Protein AF-A0A7W5SDF8-F1 (afdb_monomer_lite)

Sequence (139 aa):
MGAEHTREGKWRRINGGLIPVGIIGAYFAAPSLRFCNPLLLLFGGLFLGFAANVGYDRLVGDEKTRFNSIQVWVFILLAAGFLGAACLEIYQREPRWDAKCAALQAEMLNGTAMGSPAPKKGQATASEAFQALGCRPQL

Secondary structure (DSSP, 8-state):
--STTSHHHHHHHHHHHHHHHHHHHHHHHHHHHTTS-HHHHHHHHHHHHHHHHHHHHHHHSS---HHHHHHHHHHHHHHHHHHHHHHHHHHHHHHHHHHHHHHHHHHHHS-S-TTPPPPPTTPPPHHHHHHHTTPPP--

Foldseek 3Di:
DPLCPALVNVVCVVVVVVVVVVVVVCVVCVVLLVQFDVVLVVQLVVLVVQLVVLVCCCRRNPDPDPVSVVSSVVSNVRSCVSVVVRVVSSVVCVVVLLVLLVVLLCCVVVDPPPPDDDPDVPDDRSVRVNVVSVHDDDD

Radius of gyration: 23.34 Å; chains: 1; bounding box: 53×34×62 Å

Structure (mmCIF, N/CA/C/O backbone):
data_AF-A0A7W5SDF8-F1
#
_entry.id   AF-A0A7W5SDF8-F1
#
loop_
_atom_site.group_PDB
_atom_site.id
_atom_site.type_symbol
_atom_site.label_atom_id
_atom_site.label_alt_id
_atom_site.label_comp_id
_atom_site.label_asym_id
_atom_site.label_entity_id
_atom_site.label_seq_id
_atom_site.pdbx_PDB_ins_code
_atom_site.Cartn_x
_atom_site.Cartn_y
_atom_site.Cartn_z
_atom_site.occupancy
_atom_site.B_iso_or_equiv
_atom_site.auth_seq_id
_atom_site.auth_comp_id
_atom_site.auth_asym_id
_atom_site.auth_atom_id
_atom_site.pdbx_PDB_model_num
ATOM 1 N N . MET A 1 1 ? 16.910 -23.105 -26.825 1.00 45.38 1 MET A N 1
ATOM 2 C CA . MET A 1 1 ? 17.400 -22.447 -25.593 1.00 45.38 1 MET A CA 1
ATOM 3 C C . MET A 1 1 ? 17.810 -21.019 -25.950 1.00 45.38 1 MET A C 1
ATOM 5 O O . MET A 1 1 ? 18.917 -20.836 -26.425 1.00 45.38 1 MET A O 1
ATOM 9 N N . GLY A 1 2 ? 16.913 -20.026 -25.866 1.00 53.00 2 GLY A N 1
ATOM 10 C CA . GLY A 1 2 ? 17.223 -18.682 -26.403 1.00 53.00 2 GLY A CA 1
ATOM 11 C C . GLY A 1 2 ? 16.468 -17.499 -25.791 1.00 53.00 2 GLY A C 1
ATOM 12 O O . GLY A 1 2 ? 16.946 -16.376 -25.870 1.00 53.00 2 GLY A O 1
ATOM 13 N N . ALA A 1 3 ? 15.335 -17.725 -25.121 1.00 55.47 3 ALA A N 1
ATOM 14 C CA . ALA A 1 3 ? 14.561 -16.634 -24.527 1.00 55.47 3 ALA A CA 1
ATOM 15 C C . ALA A 1 3 ? 15.171 -16.078 -23.223 1.00 55.47 3 ALA A C 1
ATOM 17 O O . ALA A 1 3 ? 14.940 -14.918 -22.896 1.00 55.47 3 ALA A O 1
ATOM 18 N N . GLU A 1 4 ? 15.980 -16.858 -22.491 1.00 54.47 4 GLU A N 1
ATOM 19 C CA . GLU A 1 4 ? 16.482 -16.474 -21.157 1.00 54.47 4 GLU A CA 1
ATOM 20 C C . GLU A 1 4 ? 17.543 -15.360 -21.160 1.00 54.47 4 GLU A C 1
ATOM 22 O O . GLU A 1 4 ? 17.681 -14.651 -20.165 1.00 54.47 4 GLU A O 1
ATOM 27 N N . HIS A 1 5 ? 18.264 -15.164 -22.270 1.00 63.31 5 HIS A N 1
ATOM 28 C CA . HIS A 1 5 ? 19.294 -14.122 -22.394 1.00 63.31 5 HIS A CA 1
ATOM 29 C C . HIS A 1 5 ? 18.780 -12.806 -22.997 1.00 63.31 5 HIS A C 1
ATOM 31 O O . HIS A 1 5 ? 19.534 -11.840 -23.109 1.00 63.31 5 HIS A O 1
ATOM 37 N N . THR A 1 6 ? 17.499 -12.739 -23.364 1.00 76.88 6 THR A N 1
ATOM 38 C CA . THR A 1 6 ? 16.876 -11.500 -23.848 1.00 76.88 6 THR A CA 1
ATOM 39 C C . THR A 1 6 ? 16.569 -10.556 -22.679 1.00 76.88 6 THR A C 1
ATOM 41 O O . THR A 1 6 ? 16.352 -10.997 -21.544 1.00 76.88 6 THR A O 1
ATOM 44 N N . ARG A 1 7 ? 16.531 -9.238 -22.934 1.00 73.25 7 ARG A N 1
ATOM 45 C CA . ARG A 1 7 ? 16.152 -8.235 -21.914 1.00 73.25 7 ARG A CA 1
ATOM 46 C C . ARG A 1 7 ? 14.772 -8.538 -21.319 1.00 73.25 7 ARG A C 1
ATOM 48 O O . ARG A 1 7 ? 14.597 -8.452 -20.105 1.00 73.25 7 ARG A O 1
ATOM 55 N N . GLU A 1 8 ? 13.841 -8.987 -22.156 1.00 75.12 8 GLU A N 1
ATOM 56 C CA . GLU A 1 8 ? 12.507 -9.439 -21.754 1.00 75.12 8 GLU A CA 1
ATOM 57 C C . GLU A 1 8 ? 12.538 -10.703 -20.891 1.00 75.12 8 GLU A C 1
ATOM 59 O O . GLU A 1 8 ? 11.838 -10.774 -19.881 1.00 75.12 8 GLU A O 1
ATOM 64 N N . GLY A 1 9 ? 13.375 -11.686 -21.238 1.00 73.94 9 GLY A N 1
ATOM 65 C CA . GLY A 1 9 ? 13.553 -12.908 -20.451 1.00 73.94 9 GLY A CA 1
ATOM 66 C C . GLY A 1 9 ? 14.091 -12.622 -19.050 1.00 73.94 9 GLY A C 1
ATOM 67 O O . GLY A 1 9 ? 13.574 -13.148 -18.061 1.00 73.94 9 GLY A O 1
ATOM 68 N N . LYS A 1 10 ? 15.068 -11.712 -18.943 1.00 76.62 10 LYS A N 1
ATOM 69 C CA . LYS A 1 10 ? 15.610 -11.265 -17.652 1.00 76.62 10 LYS A CA 1
ATOM 70 C C . LYS A 1 10 ? 14.566 -10.499 -16.831 1.00 76.62 10 LYS A C 1
ATOM 72 O O . LYS A 1 10 ? 14.431 -10.759 -15.636 1.00 76.62 10 LYS A O 1
ATOM 77 N N . TRP A 1 11 ? 13.797 -9.611 -17.465 1.00 74.12 11 TRP A N 1
ATOM 78 C CA . TRP A 1 11 ? 12.688 -8.890 -16.826 1.00 74.12 11 TRP A CA 1
ATOM 79 C C . TRP A 1 11 ? 11.598 -9.838 -16.313 1.00 74.12 11 TRP A C 1
ATOM 81 O O . TRP A 1 11 ? 11.164 -9.719 -15.167 1.00 74.12 11 TRP A O 1
ATOM 91 N N . ARG A 1 12 ? 11.196 -10.825 -17.122 1.00 76.50 12 ARG A N 1
ATOM 92 C CA . ARG A 1 12 ? 10.220 -11.852 -16.733 1.00 76.50 12 ARG A CA 1
ATOM 93 C C . ARG A 1 12 ? 10.707 -12.715 -15.577 1.00 76.50 12 ARG A C 1
ATOM 95 O O . ARG A 1 12 ? 9.906 -13.017 -14.702 1.00 76.50 12 ARG A O 1
ATOM 102 N N . ARG A 1 13 ? 11.990 -13.087 -15.527 1.00 75.75 13 ARG A N 1
ATOM 103 C CA . ARG A 1 13 ? 12.541 -13.870 -14.405 1.00 75.75 13 ARG A CA 1
ATOM 104 C C . ARG A 1 13 ? 12.528 -13.070 -13.098 1.00 75.75 13 ARG A C 1
ATOM 106 O O . ARG A 1 13 ? 12.143 -13.609 -12.065 1.00 75.75 13 ARG A O 1
ATOM 113 N N . ILE A 1 14 ? 12.908 -11.792 -13.147 1.00 74.56 14 ILE A N 1
ATOM 114 C CA . ILE A 1 14 ? 12.926 -10.916 -11.965 1.00 74.56 14 ILE A CA 1
ATOM 115 C C . ILE A 1 14 ? 11.496 -10.634 -11.477 1.00 74.56 14 ILE A C 1
ATOM 117 O O . ILE A 1 14 ? 11.199 -10.837 -10.302 1.00 74.56 14 ILE A O 1
ATOM 121 N N . ASN A 1 15 ? 10.579 -10.246 -12.369 1.00 72.12 15 ASN A N 1
ATOM 122 C CA . ASN A 1 15 ? 9.197 -9.960 -11.970 1.00 72.12 15 ASN A CA 1
ATOM 123 C C . ASN A 1 15 ? 8.380 -11.210 -11.658 1.00 72.12 15 ASN A C 1
ATOM 125 O O . ASN A 1 15 ? 7.540 -11.179 -10.765 1.00 72.12 15 ASN A O 1
ATOM 129 N N . GLY A 1 16 ? 8.657 -12.327 -12.330 1.00 71.75 16 GLY A N 1
ATOM 130 C CA . GLY A 1 16 ? 8.019 -13.610 -12.049 1.00 71.75 16 GLY A CA 1
ATOM 131 C C . GLY A 1 16 ? 8.268 -14.090 -10.619 1.00 71.75 16 GLY A C 1
ATOM 132 O O . GLY A 1 16 ? 7.390 -14.722 -10.043 1.00 71.75 16 GLY A O 1
ATOM 133 N N . GLY A 1 17 ? 9.415 -13.740 -10.021 1.00 70.50 17 GLY A N 1
ATOM 134 C CA . GLY A 1 17 ? 9.695 -13.975 -8.600 1.00 70.50 17 GLY A CA 1
ATOM 135 C C . GLY A 1 17 ? 9.085 -12.930 -7.657 1.00 70.50 17 GLY A C 1
ATOM 136 O O . GLY A 1 17 ? 8.715 -13.263 -6.534 1.00 70.50 17 GLY A O 1
ATOM 137 N N . LEU A 1 18 ? 8.924 -11.681 -8.1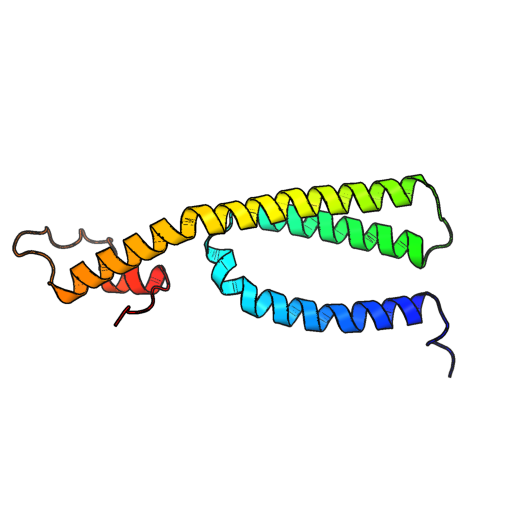03 1.00 74.69 18 LEU A N 1
ATOM 138 C CA . LEU A 1 18 ? 8.328 -10.608 -7.296 1.00 74.69 18 LEU A CA 1
ATOM 139 C C . LEU A 1 18 ? 6.812 -10.755 -7.126 1.00 74.69 18 LEU A C 1
ATOM 141 O O . LEU A 1 18 ? 6.293 -10.396 -6.074 1.00 74.69 18 LEU A O 1
ATOM 145 N N . ILE A 1 19 ? 6.104 -11.310 -8.115 1.00 74.88 19 ILE A N 1
ATOM 146 C CA . ILE A 1 19 ? 4.652 -11.542 -8.041 1.00 74.88 19 ILE A CA 1
ATOM 147 C C . ILE A 1 19 ? 4.259 -12.427 -6.838 1.00 74.88 19 ILE A C 1
ATOM 149 O O . ILE A 1 19 ? 3.454 -11.972 -6.026 1.00 74.88 19 ILE A O 1
ATOM 153 N N . PRO A 1 20 ? 4.806 -13.647 -6.650 1.00 76.81 20 PRO A N 1
ATOM 154 C CA . PRO A 1 20 ? 4.434 -14.490 -5.514 1.00 76.81 20 PRO A CA 1
ATOM 155 C C . PRO A 1 20 ? 4.853 -13.882 -4.170 1.00 76.81 20 PRO A C 1
ATOM 157 O O . PRO A 1 20 ? 4.094 -13.969 -3.208 1.00 76.81 20 PRO A O 1
ATOM 160 N N . VAL A 1 21 ? 6.005 -13.204 -4.099 1.00 75.50 21 VAL A N 1
ATOM 161 C CA . VAL A 1 21 ? 6.428 -12.483 -2.884 1.00 75.50 21 VAL A CA 1
ATOM 162 C C . VAL A 1 21 ? 5.452 -11.351 -2.556 1.00 75.50 21 VAL A C 1
ATOM 164 O O . VAL A 1 21 ? 5.066 -11.189 -1.400 1.00 75.50 21 VAL A O 1
ATOM 167 N N . GLY A 1 22 ? 4.998 -10.612 -3.569 1.00 74.25 22 GLY A N 1
ATOM 168 C CA . GLY A 1 22 ? 3.983 -9.572 -3.429 1.00 74.25 22 GLY A CA 1
ATOM 169 C C . GLY A 1 22 ? 2.641 -10.121 -2.947 1.00 74.25 22 GLY A C 1
ATOM 170 O O . GLY A 1 22 ? 2.034 -9.527 -2.062 1.00 74.25 22 GLY A O 1
ATOM 171 N N . ILE A 1 23 ? 2.205 -11.277 -3.457 1.00 77.00 23 ILE A N 1
ATOM 172 C CA . ILE A 1 23 ? 0.965 -11.939 -3.014 1.00 77.00 23 ILE A CA 1
ATOM 173 C C . ILE A 1 23 ? 1.070 -12.371 -1.547 1.00 77.00 23 ILE A C 1
ATOM 175 O O . ILE A 1 23 ? 0.157 -12.102 -0.767 1.00 77.00 23 ILE A O 1
ATOM 179 N N . ILE A 1 24 ? 2.182 -12.998 -1.152 1.00 77.19 24 ILE A N 1
ATOM 180 C CA . ILE A 1 24 ? 2.414 -13.407 0.242 1.00 77.19 24 ILE A CA 1
ATOM 181 C C . ILE A 1 24 ? 2.445 -12.173 1.152 1.00 77.19 24 ILE A C 1
ATOM 183 O O . ILE A 1 24 ? 1.768 -12.146 2.178 1.00 77.19 24 ILE A O 1
ATOM 187 N N . GLY A 1 25 ? 3.171 -11.123 0.761 1.00 74.56 25 GLY A N 1
ATOM 188 C CA . GLY A 1 25 ? 3.215 -9.865 1.507 1.00 74.56 25 GLY A CA 1
ATOM 189 C C . GLY A 1 25 ? 1.836 -9.216 1.646 1.00 74.56 25 GLY A C 1
ATOM 190 O O . GLY A 1 25 ? 1.458 -8.804 2.741 1.00 74.56 25 GLY A O 1
ATOM 191 N N . ALA A 1 26 ? 1.050 -9.189 0.569 1.00 76.75 26 ALA A N 1
ATOM 192 C CA . ALA A 1 26 ? -0.310 -8.661 0.580 1.00 76.75 26 ALA A CA 1
ATOM 193 C C . ALA A 1 26 ? -1.239 -9.476 1.487 1.00 76.75 26 ALA A C 1
ATOM 195 O O . ALA A 1 26 ? -2.056 -8.888 2.188 1.00 76.75 26 ALA A O 1
ATOM 196 N N . TYR A 1 27 ? -1.090 -10.803 1.531 1.00 78.19 27 TYR A N 1
ATOM 197 C CA . TYR A 1 27 ? -1.866 -11.659 2.430 1.00 78.19 27 TYR A CA 1
ATOM 198 C C . TYR A 1 27 ? -1.643 -11.296 3.905 1.00 78.19 27 TYR A C 1
ATOM 200 O O . TYR A 1 27 ? -2.605 -11.171 4.661 1.00 78.19 27 TYR A O 1
ATOM 208 N N . PHE A 1 28 ? -0.391 -11.055 4.309 1.00 76.69 28 PHE A N 1
ATOM 209 C CA . PHE A 1 28 ? -0.074 -10.632 5.677 1.00 76.69 28 PHE A CA 1
ATOM 210 C C . PHE A 1 28 ? -0.421 -9.166 5.959 1.00 76.69 28 PHE A C 1
ATOM 212 O O . PHE A 1 28 ? -0.747 -8.830 7.094 1.00 76.69 28 PHE A O 1
ATOM 219 N N . ALA A 1 29 ? -0.382 -8.298 4.947 1.00 73.12 29 ALA A N 1
ATOM 220 C CA . ALA A 1 29 ? -0.742 -6.890 5.089 1.00 73.12 29 ALA A CA 1
ATOM 221 C C . ALA A 1 29 ? -2.262 -6.651 5.068 1.00 73.12 29 ALA A C 1
ATOM 223 O O . ALA A 1 29 ? -2.728 -5.668 5.644 1.00 73.12 29 ALA A O 1
ATOM 224 N N . ALA A 1 30 ? -3.046 -7.534 4.438 1.00 75.19 30 ALA A N 1
ATOM 225 C CA . ALA A 1 30 ? -4.489 -7.374 4.245 1.00 75.19 30 ALA A CA 1
ATOM 226 C C . ALA A 1 30 ? -5.283 -7.091 5.536 1.00 75.19 30 ALA A C 1
ATOM 228 O O . ALA A 1 30 ? -6.122 -6.187 5.511 1.00 75.19 30 ALA A O 1
ATOM 229 N N . PRO A 1 31 ? -5.015 -7.758 6.679 1.00 70.69 31 PRO A N 1
ATOM 230 C CA . PRO A 1 31 ? -5.678 -7.437 7.942 1.00 70.69 31 PRO A CA 1
ATOM 231 C C . PRO A 1 31 ? -5.421 -6.003 8.417 1.00 70.69 31 PRO A C 1
ATOM 233 O O . PRO A 1 31 ? -6.292 -5.406 9.044 1.00 70.69 31 PRO A O 1
ATOM 236 N N . SER A 1 32 ? -4.258 -5.430 8.104 1.00 72.12 32 SER A N 1
ATOM 237 C CA . SER A 1 32 ? -3.885 -4.063 8.488 1.00 72.12 32 SER A CA 1
ATOM 238 C C . SER A 1 32 ? -4.502 -3.012 7.562 1.00 72.12 32 SER A C 1
ATOM 240 O O . SER A 1 32 ? -4.779 -1.893 7.994 1.00 72.12 32 SER A O 1
ATOM 242 N N . LEU A 1 33 ? -4.805 -3.376 6.309 1.00 72.38 33 LEU A N 1
ATOM 243 C CA . LEU A 1 33 ? -5.407 -2.469 5.322 1.00 72.38 33 LEU A CA 1
ATOM 244 C C . LEU A 1 33 ? -6.805 -1.977 5.719 1.00 72.38 33 LEU A C 1
ATOM 246 O O . LEU A 1 33 ? -7.222 -0.925 5.243 1.00 72.38 33 LEU A O 1
ATOM 250 N N . ARG A 1 34 ? -7.509 -2.670 6.627 1.00 71.44 34 ARG A N 1
ATOM 251 C CA . ARG A 1 34 ? -8.813 -2.223 7.157 1.00 71.44 34 ARG A CA 1
ATOM 252 C C . ARG A 1 34 ? -8.752 -0.866 7.869 1.00 71.44 34 ARG A C 1
ATOM 254 O O . ARG A 1 34 ? -9.779 -0.213 8.029 1.00 71.44 34 ARG A O 1
ATOM 261 N N . PHE A 1 35 ? -7.564 -0.457 8.315 1.00 70.62 35 PHE A N 1
ATOM 262 C CA . PHE A 1 35 ? -7.349 0.807 9.020 1.00 70.62 35 PHE A CA 1
ATOM 263 C C . PHE A 1 35 ? -6.834 1.931 8.122 1.00 70.62 35 PHE A C 1
ATOM 265 O O . PHE A 1 35 ? -6.880 3.093 8.535 1.00 70.62 35 PHE A O 1
ATOM 272 N N . CYS A 1 36 ? -6.384 1.596 6.913 1.00 76.62 36 CYS A N 1
ATOM 273 C CA . CYS A 1 36 ? -5.898 2.555 5.935 1.00 76.62 36 CYS A CA 1
ATOM 274 C C . CYS A 1 36 ? -7.045 3.294 5.253 1.00 76.62 36 CYS A C 1
ATOM 276 O O . CYS A 1 36 ? -8.073 2.708 4.905 1.00 76.62 36 CYS A O 1
ATOM 278 N N . ASN A 1 37 ? -6.824 4.568 4.942 1.00 82.69 37 ASN A N 1
ATOM 279 C CA . ASN A 1 37 ? -7.653 5.271 3.979 1.00 82.69 37 ASN A CA 1
ATOM 280 C C . ASN A 1 37 ? -7.529 4.623 2.576 1.00 82.69 37 ASN A C 1
ATOM 282 O O . ASN A 1 37 ? -6.423 4.575 2.020 1.00 82.69 37 ASN A O 1
ATOM 286 N N . PRO A 1 38 ? -8.639 4.164 1.962 1.00 80.81 38 PRO A N 1
ATOM 287 C CA . PRO A 1 38 ? -8.607 3.500 0.658 1.00 80.81 38 PRO A CA 1
ATOM 288 C C . PRO A 1 38 ? -8.058 4.399 -0.457 1.00 80.81 38 PRO A C 1
ATOM 290 O O . PRO A 1 38 ? -7.469 3.892 -1.409 1.00 80.81 38 PRO A O 1
ATOM 293 N N . LEU A 1 39 ? -8.184 5.725 -0.334 1.00 85.88 39 LEU A N 1
ATOM 294 C CA . LEU A 1 39 ? -7.625 6.665 -1.309 1.00 85.88 39 LEU A CA 1
ATOM 295 C C . LEU A 1 39 ? -6.095 6.680 -1.281 1.00 85.88 39 LEU A C 1
ATOM 297 O O . LEU A 1 39 ? -5.473 6.728 -2.339 1.00 85.88 39 LEU A O 1
ATOM 301 N N . LEU A 1 40 ? -5.475 6.598 -0.099 1.00 86.12 40 LEU A N 1
ATOM 302 C CA . LEU A 1 40 ? -4.012 6.556 0.016 1.00 86.12 40 LEU A CA 1
ATOM 303 C C . LEU A 1 40 ? -3.454 5.279 -0.616 1.00 86.12 40 LEU A C 1
ATOM 305 O O . LEU A 1 40 ? -2.460 5.329 -1.338 1.00 86.12 40 LEU A O 1
ATOM 309 N N . LEU A 1 41 ? -4.134 4.150 -0.404 1.00 86.19 41 LEU A N 1
ATOM 310 C CA . LEU A 1 41 ? -3.781 2.882 -1.041 1.00 86.19 41 LEU A CA 1
ATOM 311 C C . LEU A 1 41 ? -3.958 2.942 -2.561 1.00 86.19 41 LEU A C 1
ATOM 313 O O . LEU A 1 41 ? -3.083 2.480 -3.291 1.00 86.19 41 LEU A O 1
ATOM 317 N N . LEU A 1 42 ? -5.053 3.543 -3.039 1.00 86.38 42 LEU A N 1
ATOM 318 C CA . LEU A 1 42 ? -5.321 3.706 -4.467 1.00 86.38 42 LEU A CA 1
ATOM 319 C C . LEU A 1 42 ? -4.241 4.556 -5.145 1.00 86.38 42 LEU A C 1
ATOM 321 O O . LEU A 1 42 ? -3.664 4.125 -6.142 1.00 86.38 42 LEU A O 1
ATOM 325 N N . PHE A 1 43 ? -3.935 5.736 -4.598 1.00 88.06 43 PHE A N 1
ATOM 326 C CA . PHE A 1 43 ? -2.898 6.609 -5.151 1.00 88.06 43 PHE A CA 1
ATOM 327 C C . PHE A 1 43 ? -1.511 5.971 -5.048 1.00 88.06 43 PHE A C 1
ATOM 329 O O . PHE A 1 43 ? -0.763 5.988 -6.025 1.00 88.06 43 PHE A O 1
ATOM 336 N N . GLY A 1 44 ? -1.188 5.342 -3.914 1.00 86.81 44 GLY A N 1
ATOM 337 C CA . GLY A 1 44 ? 0.064 4.609 -3.733 1.00 86.81 44 GLY A CA 1
ATOM 338 C C . GLY A 1 44 ? 0.253 3.508 -4.778 1.00 86.81 44 GLY A C 1
ATOM 339 O O . GLY A 1 44 ? 1.294 3.452 -5.431 1.00 86.81 44 GLY A O 1
ATOM 340 N N . GLY A 1 45 ? -0.774 2.682 -4.997 1.00 85.31 45 GLY A N 1
ATOM 341 C CA . GLY A 1 45 ? -0.758 1.620 -6.006 1.00 85.31 45 GLY A CA 1
ATOM 342 C C . GLY A 1 45 ? -0.677 2.148 -7.439 1.00 85.31 45 GLY A C 1
ATOM 343 O O . GLY A 1 45 ? 0.084 1.616 -8.247 1.00 85.31 45 GLY A O 1
ATOM 344 N N . LEU A 1 46 ? -1.401 3.225 -7.751 1.00 91.00 46 LEU A N 1
ATOM 345 C CA . LEU A 1 46 ? -1.389 3.851 -9.073 1.00 91.00 46 LEU A CA 1
ATOM 346 C C . LEU A 1 46 ? -0.000 4.402 -9.424 1.00 91.00 46 LEU A C 1
ATOM 348 O O . LEU A 1 46 ? 0.521 4.103 -10.499 1.00 91.00 46 LEU A O 1
ATOM 352 N N . PHE A 1 47 ? 0.641 5.135 -8.510 1.00 90.19 47 PHE A N 1
ATOM 353 C CA . PHE A 1 47 ? 2.000 5.637 -8.734 1.00 90.19 47 PHE A CA 1
ATOM 354 C C . PHE A 1 47 ? 3.032 4.510 -8.820 1.00 90.19 47 PHE A C 1
ATOM 356 O O . PHE A 1 47 ? 3.940 4.584 -9.648 1.00 90.19 47 PHE A O 1
ATOM 363 N N . LEU A 1 48 ? 2.866 3.435 -8.046 1.00 88.62 48 LEU A N 1
ATOM 364 C CA . LEU A 1 48 ? 3.713 2.249 -8.165 1.00 88.62 48 LEU A CA 1
ATOM 365 C C . LEU A 1 48 ? 3.564 1.584 -9.546 1.00 88.62 48 LEU A C 1
ATOM 367 O O . LEU A 1 48 ? 4.558 1.190 -10.155 1.00 88.62 48 LEU A O 1
ATOM 371 N N . GLY A 1 49 ? 2.335 1.509 -10.068 1.00 86.19 49 GLY A N 1
ATOM 372 C CA . GLY A 1 49 ? 2.045 1.011 -11.414 1.00 86.19 49 GLY A CA 1
ATOM 373 C C . GLY A 1 49 ? 2.702 1.859 -12.506 1.00 86.19 49 GLY A C 1
ATOM 374 O O . GLY A 1 49 ? 3.354 1.315 -13.399 1.00 86.19 49 GLY A O 1
ATOM 375 N N . PHE A 1 50 ? 2.621 3.189 -12.400 1.00 89.25 50 PHE A N 1
ATOM 376 C CA . PHE A 1 50 ? 3.325 4.094 -13.315 1.00 89.25 50 PHE A CA 1
ATOM 377 C C . PHE A 1 50 ? 4.848 3.947 -13.227 1.00 89.25 50 PHE A C 1
ATOM 379 O O . PHE A 1 50 ? 5.512 3.893 -14.262 1.00 89.25 50 PHE A O 1
ATOM 386 N N . ALA A 1 51 ? 5.411 3.817 -12.021 1.00 87.81 51 ALA A N 1
ATOM 387 C CA . ALA A 1 51 ? 6.839 3.561 -11.838 1.00 87.81 51 ALA A CA 1
ATOM 388 C C . ALA A 1 51 ? 7.280 2.253 -12.514 1.00 87.81 51 ALA A C 1
ATOM 390 O O . ALA A 1 51 ? 8.317 2.226 -13.179 1.00 87.81 51 ALA A O 1
ATOM 391 N N . ALA A 1 52 ? 6.487 1.186 -12.381 1.00 85.69 52 ALA A N 1
ATOM 392 C CA . ALA A 1 52 ? 6.756 -0.096 -13.024 1.00 85.69 52 ALA A CA 1
ATOM 393 C C . ALA A 1 52 ? 6.684 0.000 -14.555 1.00 85.69 52 ALA A C 1
ATOM 395 O O . ALA A 1 52 ? 7.552 -0.549 -15.231 1.00 85.69 52 ALA A O 1
ATOM 396 N N . ASN A 1 53 ? 5.705 0.734 -15.095 1.00 85.69 53 ASN A N 1
ATOM 397 C CA . ASN A 1 53 ? 5.548 0.919 -16.537 1.00 85.69 53 ASN A CA 1
ATOM 398 C C . ASN A 1 53 ? 6.729 1.694 -17.148 1.00 85.69 53 ASN A C 1
ATOM 400 O O . ASN A 1 53 ? 7.385 1.209 -18.064 1.00 85.69 53 ASN A O 1
ATOM 404 N N . VAL A 1 54 ? 7.093 2.844 -16.568 1.00 84.88 54 VAL A N 1
ATOM 405 C CA . VAL A 1 54 ? 8.254 3.627 -17.039 1.00 84.88 54 VAL A CA 1
ATOM 406 C C . VAL A 1 54 ? 9.569 2.865 -16.804 1.00 84.88 54 VAL A C 1
ATOM 408 O O . VAL A 1 54 ? 10.511 2.952 -17.595 1.00 84.88 54 VAL A O 1
ATOM 411 N N . GLY A 1 55 ? 9.649 2.081 -15.724 1.00 83.25 55 GLY A N 1
ATOM 412 C CA . GLY A 1 55 ? 10.778 1.195 -15.448 1.00 83.25 55 GLY A CA 1
ATOM 413 C C . GLY A 1 55 ? 10.938 0.099 -16.504 1.00 83.25 55 GLY A C 1
ATOM 414 O O . GLY A 1 55 ? 12.063 -0.162 -16.939 1.00 83.25 55 GLY A O 1
ATOM 415 N N . TYR A 1 56 ? 9.830 -0.496 -16.950 1.00 80.38 56 TYR A N 1
ATOM 416 C CA . TYR A 1 56 ? 9.806 -1.459 -18.048 1.00 80.38 56 TYR A CA 1
ATOM 417 C C . TYR A 1 56 ? 10.295 -0.825 -19.350 1.00 80.38 56 TYR A C 1
ATOM 419 O O . TYR A 1 56 ? 11.255 -1.334 -19.933 1.00 80.38 56 TYR A O 1
ATOM 427 N N . ASP A 1 57 ? 9.735 0.323 -19.740 1.00 80.00 57 ASP A N 1
ATOM 428 C CA . ASP A 1 57 ? 10.135 1.039 -20.958 1.00 80.00 57 ASP A CA 1
ATOM 429 C C . ASP A 1 57 ? 11.633 1.371 -20.953 1.00 80.00 57 ASP A C 1
ATOM 431 O O . ASP A 1 57 ? 12.319 1.240 -21.963 1.00 80.00 57 ASP A O 1
ATOM 435 N N . ARG A 1 58 ? 12.191 1.716 -19.788 1.00 77.25 58 ARG A N 1
ATOM 436 C CA . ARG A 1 58 ? 13.627 1.992 -19.638 1.00 77.25 58 ARG A CA 1
ATOM 437 C C . ARG A 1 58 ? 14.510 0.739 -19.724 1.00 77.25 58 ARG A C 1
ATOM 439 O O . ARG A 1 58 ? 15.654 0.820 -20.184 1.00 77.25 58 ARG A O 1
ATOM 446 N N . LEU A 1 59 ? 14.059 -0.386 -19.174 1.00 77.06 59 LEU A N 1
ATOM 447 C CA . LEU A 1 59 ? 14.862 -1.612 -19.072 1.00 77.06 59 LEU A CA 1
ATOM 448 C C . LEU A 1 59 ? 14.788 -2.467 -20.336 1.00 77.06 59 LEU A C 1
ATOM 450 O O . LEU A 1 59 ? 15.785 -3.103 -20.698 1.00 77.06 59 LEU A O 1
ATOM 454 N N . VAL A 1 60 ? 13.628 -2.475 -20.983 1.00 79.75 60 VAL A N 1
ATOM 455 C CA . VAL A 1 60 ? 13.329 -3.306 -22.148 1.00 79.75 60 VAL A CA 1
ATOM 456 C C . VAL A 1 60 ? 13.351 -2.490 -23.434 1.00 79.75 60 VAL A C 1
ATOM 458 O O . VAL A 1 60 ? 13.930 -2.965 -24.408 1.00 79.75 60 VAL A O 1
ATOM 461 N N . GLY A 1 61 ? 12.821 -1.266 -23.421 1.00 74.62 61 GLY A N 1
ATOM 462 C CA . GLY A 1 61 ? 12.810 -0.383 -24.584 1.00 74.62 61 GLY A CA 1
ATOM 463 C C . GLY A 1 61 ? 14.196 0.123 -24.997 1.00 74.62 61 GLY A C 1
ATOM 464 O O . GLY A 1 61 ? 15.194 0.008 -24.270 1.00 74.62 61 GLY A O 1
ATOM 465 N N . ASP A 1 62 ? 14.252 0.688 -26.202 1.00 63.97 62 ASP A N 1
ATOM 466 C CA . ASP A 1 62 ? 15.494 1.175 -26.807 1.00 63.97 62 ASP A CA 1
ATOM 467 C C . ASP A 1 62 ? 15.883 2.591 -26.348 1.00 63.97 62 ASP A C 1
ATOM 469 O O . ASP A 1 62 ? 17.067 2.935 -26.339 1.00 63.97 62 ASP A O 1
ATOM 473 N N . GLU A 1 63 ? 14.931 3.395 -25.862 1.00 64.69 63 GLU A N 1
ATOM 474 C CA . GLU A 1 63 ? 15.187 4.772 -25.429 1.00 64.69 63 GLU A CA 1
ATOM 475 C C . GLU A 1 63 ? 15.511 4.890 -23.931 1.00 64.69 63 GLU A C 1
ATOM 477 O O . GLU A 1 63 ? 14.652 4.864 -23.045 1.00 64.69 63 GLU A O 1
ATOM 482 N N . LYS A 1 64 ? 16.797 5.105 -23.628 1.00 69.19 64 LYS A N 1
ATOM 483 C CA . LYS A 1 64 ? 17.295 5.331 -22.261 1.00 69.19 64 LYS A CA 1
ATOM 484 C C . LYS A 1 64 ? 17.630 6.797 -22.022 1.00 69.19 64 LYS A C 1
ATOM 486 O O . LYS A 1 64 ? 18.795 7.177 -21.920 1.00 69.19 64 LYS A O 1
ATOM 491 N N . THR A 1 65 ? 16.611 7.636 -21.880 1.00 77.56 65 THR A N 1
ATOM 492 C CA . THR A 1 65 ? 16.809 9.061 -21.575 1.00 77.56 65 THR A CA 1
ATOM 493 C C . THR A 1 65 ? 17.033 9.299 -20.074 1.00 77.56 65 THR A C 1
ATOM 495 O O . THR A 1 65 ? 16.625 8.506 -19.216 1.00 77.56 65 THR A O 1
ATOM 498 N N . ARG A 1 66 ? 17.697 10.408 -19.713 1.00 79.56 66 ARG A N 1
ATOM 499 C CA . ARG A 1 66 ? 17.793 10.851 -18.304 1.00 79.56 66 ARG A CA 1
ATOM 500 C C . ARG A 1 66 ? 16.416 11.195 -17.727 1.00 79.56 66 ARG A C 1
ATOM 502 O O . ARG A 1 66 ? 16.181 10.935 -16.551 1.00 79.56 66 ARG A O 1
ATOM 509 N N . PHE A 1 67 ? 15.504 11.689 -18.564 1.00 80.44 67 PHE A N 1
ATOM 510 C CA . PHE A 1 67 ? 14.135 12.034 -18.186 1.00 80.44 67 PHE A CA 1
ATOM 511 C C . PHE A 1 67 ? 13.351 10.817 -17.672 1.00 80.44 67 PHE A C 1
ATOM 513 O O . PHE A 1 67 ? 12.815 10.871 -16.568 1.00 80.44 67 PHE A O 1
ATOM 520 N N . ASN A 1 68 ? 13.423 9.675 -18.369 1.00 77.75 68 ASN A N 1
ATOM 521 C CA . ASN A 1 68 ? 12.773 8.435 -17.923 1.00 77.75 68 ASN A CA 1
ATOM 522 C C . ASN A 1 68 ? 13.306 7.972 -16.556 1.00 77.75 68 ASN A C 1
ATOM 524 O O . ASN A 1 68 ? 12.559 7.446 -15.738 1.00 77.75 68 ASN A O 1
ATOM 528 N N . SER A 1 69 ? 14.597 8.197 -16.270 1.00 81.31 69 SER A N 1
ATOM 529 C CA . SER A 1 69 ? 15.174 7.866 -14.958 1.00 81.31 69 SER A CA 1
ATOM 530 C C . SER A 1 69 ? 14.595 8.724 -13.838 1.00 81.31 69 SER A C 1
ATOM 532 O O . SER A 1 69 ? 14.327 8.209 -12.757 1.00 81.31 69 SER A O 1
ATOM 534 N N . ILE A 1 70 ? 14.444 10.026 -14.084 1.00 87.75 70 ILE A N 1
ATOM 535 C CA . ILE A 1 70 ? 13.876 10.966 -13.113 1.00 87.75 70 ILE A CA 1
ATOM 536 C C . ILE A 1 70 ? 12.410 10.607 -12.869 1.00 87.75 70 ILE A C 1
ATOM 538 O O . ILE A 1 70 ? 11.987 10.520 -11.722 1.00 87.75 70 ILE A O 1
ATOM 542 N N . GLN A 1 71 ? 11.662 10.318 -13.932 1.00 87.12 71 GLN A N 1
ATOM 543 C CA . GLN A 1 71 ? 10.246 9.976 -13.855 1.00 87.12 71 GLN A CA 1
ATOM 544 C C . GLN A 1 71 ? 9.986 8.700 -13.037 1.00 87.12 71 GLN A C 1
ATOM 546 O O . GLN A 1 71 ? 9.079 8.692 -12.207 1.00 87.12 71 GLN A O 1
ATOM 551 N N . VAL A 1 72 ? 10.821 7.659 -13.187 1.00 86.88 72 VAL A N 1
ATOM 552 C CA . VAL A 1 72 ? 10.750 6.455 -12.334 1.00 86.88 72 VAL A CA 1
ATOM 553 C C . VAL A 1 72 ? 10.913 6.825 -10.860 1.00 86.88 72 VAL A C 1
ATOM 555 O O . VAL A 1 72 ? 10.081 6.446 -10.040 1.00 86.88 72 VAL A O 1
ATOM 558 N N . TRP A 1 73 ? 11.946 7.597 -10.514 1.00 89.56 73 TRP A N 1
ATOM 559 C CA . TRP A 1 73 ? 12.187 7.987 -9.122 1.00 89.56 73 TRP A CA 1
ATOM 560 C C . TRP A 1 73 ? 11.088 8.881 -8.554 1.00 89.56 73 TRP A C 1
ATOM 562 O O . TRP A 1 73 ? 10.700 8.691 -7.405 1.00 89.56 73 TRP A O 1
ATOM 572 N N . VAL A 1 74 ? 10.544 9.805 -9.348 1.00 92.00 74 VAL A N 1
ATOM 573 C CA . VAL A 1 74 ? 9.415 10.651 -8.936 1.00 92.00 74 VAL A CA 1
ATOM 574 C C . VAL A 1 74 ? 8.198 9.794 -8.593 1.00 92.00 74 VAL A C 1
ATOM 576 O O . VAL A 1 74 ? 7.611 9.975 -7.529 1.00 92.00 74 VAL A O 1
ATOM 579 N N . PHE A 1 75 ? 7.845 8.825 -9.439 1.00 90.25 75 PHE A N 1
ATOM 580 C CA . PHE A 1 75 ? 6.712 7.943 -9.162 1.00 90.25 75 PHE A CA 1
ATOM 581 C C . PHE A 1 75 ? 6.961 6.997 -7.984 1.00 90.25 75 PHE A C 1
ATOM 583 O O . PHE A 1 75 ? 6.044 6.772 -7.198 1.00 90.25 75 PHE A O 1
ATOM 590 N N . ILE A 1 76 ? 8.192 6.508 -7.797 1.00 90.31 76 ILE A N 1
ATOM 591 C CA . ILE A 1 76 ? 8.561 5.724 -6.607 1.00 90.31 76 ILE A CA 1
ATOM 592 C C . ILE A 1 76 ? 8.426 6.571 -5.338 1.00 90.31 76 ILE A C 1
ATOM 594 O O . ILE A 1 76 ? 7.852 6.102 -4.360 1.00 90.31 76 ILE A O 1
ATOM 598 N N . LEU A 1 77 ? 8.919 7.813 -5.342 1.00 92.19 77 LEU A N 1
ATOM 599 C CA . LEU A 1 77 ? 8.823 8.711 -4.188 1.00 92.19 77 LEU A CA 1
ATOM 600 C C . LEU A 1 77 ? 7.373 9.078 -3.869 1.00 92.19 77 LEU A C 1
ATOM 602 O O . LEU A 1 77 ? 6.990 9.072 -2.700 1.00 92.19 77 LEU A O 1
ATOM 606 N N . LEU A 1 78 ? 6.552 9.342 -4.889 1.00 91.38 78 LEU A N 1
ATOM 607 C CA . LEU A 1 78 ? 5.119 9.574 -4.705 1.00 91.38 78 LEU A CA 1
ATOM 608 C C . LEU A 1 78 ? 4.437 8.337 -4.113 1.00 91.38 78 LEU A C 1
ATOM 610 O O . LEU A 1 78 ? 3.754 8.453 -3.097 1.00 91.38 78 LEU A O 1
ATOM 614 N N . ALA A 1 79 ? 4.672 7.152 -4.683 1.00 89.06 79 ALA A N 1
ATOM 615 C CA . ALA A 1 79 ? 4.132 5.901 -4.157 1.00 89.06 79 ALA A CA 1
ATOM 616 C C . ALA A 1 79 ? 4.560 5.670 -2.698 1.00 89.06 79 ALA A C 1
ATOM 618 O O . ALA A 1 79 ? 3.719 5.366 -1.854 1.00 89.06 79 ALA A O 1
ATOM 619 N N . ALA A 1 80 ? 5.839 5.883 -2.381 1.00 89.75 80 ALA A N 1
ATOM 620 C CA . ALA A 1 80 ? 6.366 5.767 -1.025 1.00 89.75 80 ALA A CA 1
ATOM 621 C C . ALA A 1 80 ? 5.722 6.777 -0.062 1.00 89.75 80 ALA A C 1
ATOM 623 O O . ALA A 1 80 ? 5.426 6.418 1.075 1.00 89.75 80 ALA A O 1
ATOM 624 N N . GLY A 1 81 ? 5.448 8.006 -0.508 1.00 90.62 81 GLY A N 1
ATOM 625 C CA . GLY A 1 81 ? 4.749 9.016 0.288 1.00 90.62 81 GLY A CA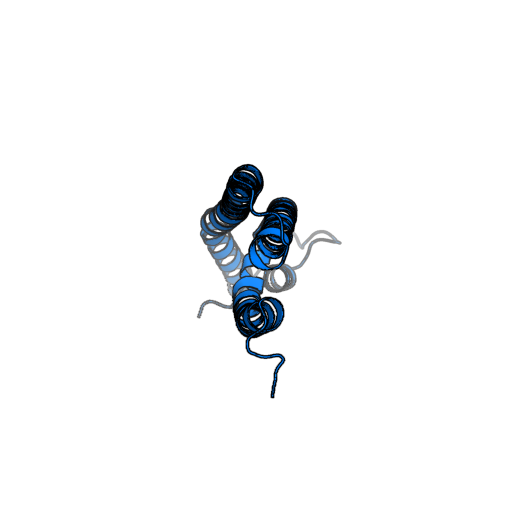 1
ATOM 626 C C . GLY A 1 81 ? 3.324 8.595 0.655 1.00 90.62 81 GLY A C 1
ATOM 627 O O . GLY A 1 81 ? 2.955 8.629 1.829 1.00 90.62 81 GLY A O 1
ATOM 628 N N . PHE A 1 82 ? 2.537 8.137 -0.322 1.00 89.94 82 PHE A N 1
ATOM 629 C CA . PHE A 1 82 ? 1.158 7.691 -0.083 1.00 89.94 82 PHE A CA 1
ATOM 630 C C . PHE A 1 82 ? 1.088 6.402 0.744 1.00 89.94 82 PHE A C 1
ATOM 632 O O . PHE A 1 82 ? 0.293 6.315 1.680 1.00 89.94 82 PHE A O 1
ATOM 639 N N . LEU A 1 83 ? 1.942 5.419 0.445 1.00 85.88 83 LEU A N 1
ATOM 640 C CA . LEU A 1 83 ? 2.007 4.169 1.206 1.00 85.88 83 LEU A CA 1
ATOM 641 C C . LEU A 1 83 ? 2.544 4.400 2.626 1.00 85.88 83 LEU A C 1
ATOM 643 O O . LEU A 1 83 ? 2.021 3.829 3.578 1.00 85.88 83 LEU A O 1
ATOM 647 N N . GLY A 1 84 ? 3.532 5.282 2.793 1.00 87.88 84 GLY A N 1
ATOM 648 C CA . GLY A 1 84 ? 4.050 5.680 4.102 1.00 87.88 84 GLY A CA 1
ATOM 649 C C . GLY A 1 84 ? 3.002 6.399 4.950 1.00 87.88 84 GLY A C 1
ATOM 650 O O . GLY A 1 84 ? 2.856 6.093 6.133 1.00 87.88 84 GLY A O 1
ATOM 651 N N . ALA A 1 85 ? 2.215 7.293 4.344 1.00 87.94 85 ALA A N 1
ATOM 652 C CA . ALA A 1 85 ? 1.079 7.930 5.009 1.00 87.94 85 ALA A CA 1
ATOM 653 C C . ALA A 1 85 ? 0.011 6.904 5.430 1.00 87.94 85 ALA A C 1
ATOM 655 O O . ALA A 1 85 ? -0.492 6.976 6.549 1.00 87.94 85 ALA A O 1
ATOM 656 N N . ALA A 1 86 ? -0.284 5.913 4.581 1.00 84.69 86 ALA A N 1
ATOM 657 C CA . ALA A 1 86 ? -1.197 4.824 4.925 1.00 84.69 86 ALA A CA 1
ATOM 658 C C . ALA A 1 86 ? -0.675 3.993 6.116 1.00 84.69 86 ALA A C 1
ATOM 660 O O . ALA A 1 86 ? -1.427 3.706 7.046 1.00 84.69 86 ALA A O 1
ATOM 661 N N . CYS A 1 87 ? 0.626 3.681 6.151 1.00 83.56 87 CYS A N 1
ATOM 662 C CA . CYS A 1 87 ? 1.252 3.011 7.295 1.00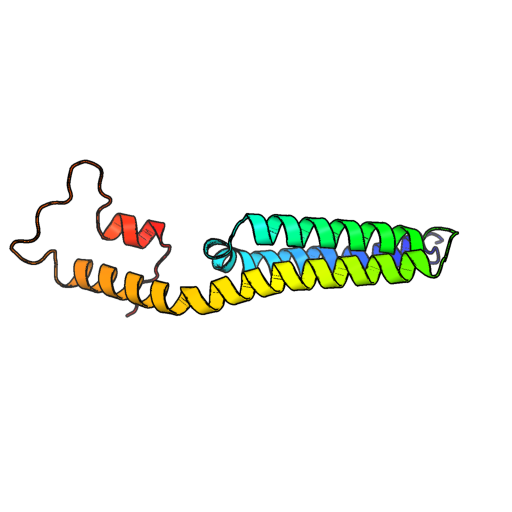 83.56 87 CYS A CA 1
ATOM 663 C C . CYS A 1 87 ? 1.165 3.847 8.582 1.00 83.56 87 CYS A C 1
ATOM 665 O O . CYS A 1 87 ? 0.846 3.310 9.640 1.00 83.56 87 CYS A O 1
ATOM 667 N N . LEU A 1 88 ? 1.406 5.159 8.507 1.00 85.62 88 LEU A N 1
ATOM 668 C CA . LEU A 1 88 ? 1.272 6.064 9.654 1.00 85.62 88 LEU A CA 1
ATOM 669 C C . LEU A 1 88 ? -0.158 6.082 10.214 1.00 85.62 88 LEU A C 1
ATOM 671 O O . LEU A 1 88 ? -0.330 6.079 11.434 1.00 85.62 88 LEU A O 1
ATOM 675 N N . GLU A 1 89 ? -1.180 6.057 9.352 1.00 82.44 89 GLU A N 1
ATOM 676 C CA . GLU A 1 89 ? -2.574 5.965 9.800 1.00 82.44 89 GLU A CA 1
ATOM 677 C C . GLU A 1 89 ? -2.857 4.668 10.562 1.00 82.44 89 GLU A C 1
ATOM 679 O O . GLU A 1 89 ? -3.567 4.711 11.570 1.00 82.44 89 GLU A O 1
ATOM 684 N N . ILE A 1 90 ? -2.290 3.537 10.122 1.00 77.81 90 ILE A N 1
ATOM 685 C CA . ILE A 1 90 ? -2.406 2.262 10.842 1.00 77.81 90 ILE A CA 1
ATOM 686 C C . ILE A 1 90 ? -1.819 2.415 12.247 1.00 77.81 90 ILE A C 1
ATOM 688 O O . ILE A 1 90 ? -2.544 2.223 13.223 1.00 77.81 90 ILE A O 1
ATOM 692 N N . TYR A 1 91 ? -0.557 2.844 12.354 1.00 78.88 91 TYR A N 1
ATOM 693 C CA . TYR A 1 91 ? 0.150 2.959 13.636 1.00 78.88 91 TYR A CA 1
ATOM 694 C C . TYR A 1 91 ? -0.555 3.882 14.637 1.00 78.88 91 TYR A C 1
ATOM 696 O O . TYR A 1 91 ? -0.594 3.601 15.832 1.00 78.88 91 TYR A O 1
ATOM 704 N N . GLN A 1 92 ? -1.133 4.992 14.173 1.00 81.56 92 GLN A N 1
ATOM 705 C CA . GLN A 1 92 ? -1.838 5.924 15.059 1.00 81.56 92 GLN A CA 1
ATOM 706 C C . GLN A 1 92 ? -3.211 5.409 15.503 1.00 81.56 92 GLN A C 1
ATOM 708 O O . GLN A 1 92 ? -3.711 5.798 16.565 1.00 81.56 92 GLN A O 1
ATOM 713 N N . ARG A 1 93 ? -3.863 4.584 14.680 1.00 72.56 93 ARG A N 1
ATOM 714 C CA . ARG A 1 93 ? -5.211 4.082 14.958 1.00 72.56 93 ARG A CA 1
ATOM 715 C C . ARG A 1 93 ? -5.172 2.810 15.794 1.00 72.56 93 ARG A C 1
ATOM 717 O O . ARG A 1 93 ? -6.010 2.693 16.683 1.00 72.56 93 ARG A O 1
ATOM 724 N N . GLU A 1 94 ? -4.213 1.921 15.568 1.00 71.50 94 GLU A N 1
ATOM 725 C CA . GLU A 1 94 ? -4.060 0.624 16.246 1.00 71.50 94 GLU A CA 1
ATOM 726 C C . GLU A 1 94 ? -4.307 0.661 17.775 1.00 71.50 94 GLU A C 1
ATOM 728 O O . GLU A 1 94 ? -5.237 -0.013 18.222 1.00 71.50 94 GLU A O 1
ATOM 733 N N . PRO A 1 95 ? -3.664 1.535 18.582 1.00 72.38 95 PRO A N 1
ATOM 734 C CA . PRO A 1 95 ? -3.898 1.558 20.033 1.00 72.38 95 PRO A CA 1
ATOM 735 C C . PRO A 1 95 ? -5.323 1.984 20.420 1.00 72.38 95 PRO A C 1
ATOM 737 O O . PRO A 1 95 ? -5.864 1.548 21.437 1.00 72.38 95 PRO A O 1
ATOM 740 N N . ARG A 1 96 ? -5.975 2.829 19.609 1.00 73.31 96 ARG A N 1
ATOM 741 C CA . ARG A 1 96 ? -7.382 3.205 19.835 1.00 73.31 96 ARG A CA 1
ATOM 742 C C . ARG A 1 96 ? -8.326 2.054 19.509 1.00 73.31 96 ARG A C 1
ATOM 744 O O . ARG A 1 96 ? -9.408 1.982 20.089 1.00 73.31 96 ARG A O 1
ATOM 751 N N . TRP A 1 97 ? -7.951 1.195 18.566 1.00 74.00 97 TRP A N 1
ATOM 752 C CA . TRP A 1 97 ? -8.728 0.016 18.200 1.00 74.00 97 TRP A CA 1
ATOM 753 C C . TRP A 1 97 ? -8.618 -1.074 19.257 1.00 74.00 97 TRP A C 1
ATOM 755 O O . TRP A 1 97 ? -9.656 -1.595 19.659 1.00 74.00 97 TRP A O 1
ATOM 765 N N . ASP A 1 98 ? -7.425 -1.320 19.794 1.00 75.94 98 ASP A N 1
ATOM 766 C CA . ASP A 1 98 ? -7.245 -2.250 20.913 1.00 75.94 98 ASP A CA 1
ATOM 767 C C . ASP A 1 98 ? -8.036 -1.807 22.147 1.00 75.94 98 ASP A C 1
ATOM 769 O O . ASP A 1 98 ? -8.760 -2.607 22.739 1.00 75.94 98 ASP A O 1
ATOM 773 N N . ALA A 1 99 ? -8.009 -0.510 22.476 1.00 77.31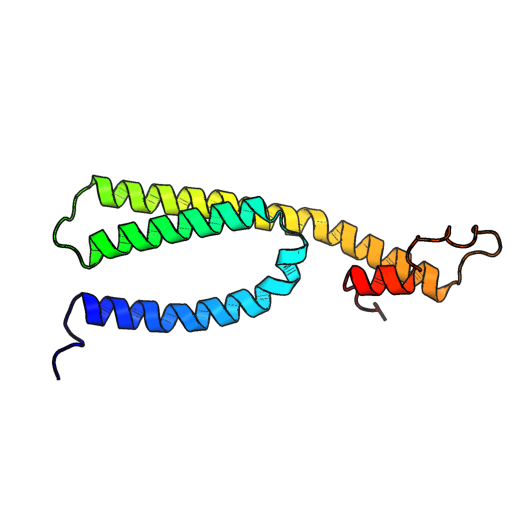 99 ALA A N 1
ATOM 774 C CA . ALA A 1 99 ? -8.813 0.037 23.569 1.00 77.31 99 ALA A CA 1
ATOM 775 C C . ALA A 1 99 ? -10.329 -0.142 23.345 1.00 77.31 99 ALA A C 1
ATOM 777 O O . ALA A 1 99 ? -11.059 -0.463 24.283 1.00 77.31 99 ALA A O 1
ATOM 778 N N . LYS A 1 100 ? -10.821 0.028 22.108 1.00 75.81 100 LYS A N 1
ATOM 779 C CA . LYS A 1 100 ? -12.234 -0.223 21.768 1.00 75.81 100 LYS A CA 1
ATOM 780 C C . LYS A 1 100 ? -12.597 -1.702 21.857 1.00 75.81 100 LYS A C 1
ATOM 782 O O . LYS A 1 100 ? -13.665 -2.023 22.369 1.00 75.81 100 LYS A O 1
ATOM 787 N N . CYS A 1 101 ? -11.724 -2.586 21.380 1.00 77.62 101 CYS A N 1
ATOM 788 C CA . CYS A 1 101 ? -11.914 -4.028 21.495 1.00 77.62 101 CYS A CA 1
ATOM 789 C C . CYS A 1 101 ? -11.960 -4.459 22.968 1.00 77.62 101 CYS A C 1
ATOM 791 O O . CYS A 1 101 ? -12.858 -5.206 23.347 1.00 77.62 101 CYS A O 1
ATOM 793 N N . ALA A 1 102 ? -11.066 -3.931 23.811 1.00 80.12 102 ALA A N 1
ATOM 794 C CA . ALA A 1 102 ? -11.060 -4.194 25.248 1.00 80.12 102 ALA A CA 1
ATOM 795 C C . ALA A 1 102 ? -12.325 -3.663 25.946 1.00 80.12 102 ALA A C 1
ATOM 797 O O . ALA A 1 102 ? -12.913 -4.364 26.767 1.00 80.12 102 ALA A O 1
ATOM 798 N N . ALA A 1 103 ? -12.793 -2.461 25.587 1.00 78.00 103 ALA A N 1
ATOM 799 C CA . ALA A 1 103 ? -14.029 -1.894 26.129 1.00 78.00 103 ALA A CA 1
ATOM 800 C C . ALA A 1 103 ? -15.266 -2.734 25.763 1.00 78.00 103 ALA A C 1
ATOM 802 O O . ALA A 1 103 ? -16.067 -3.054 26.638 1.00 78.00 103 ALA A O 1
ATOM 803 N N . LEU A 1 104 ? -15.387 -3.152 24.498 1.00 77.81 104 LEU A N 1
ATOM 804 C CA . LEU A 1 104 ? -16.466 -4.038 24.044 1.00 77.81 104 LEU A CA 1
ATOM 805 C C . LEU A 1 104 ? -16.395 -5.412 24.716 1.00 77.81 104 LEU A C 1
ATOM 807 O O . LEU A 1 104 ? -17.422 -5.976 25.081 1.00 77.81 104 LEU A O 1
ATOM 811 N N . GLN A 1 105 ? -15.190 -5.950 24.917 1.00 79.81 105 GLN A N 1
ATOM 812 C CA . GLN A 1 105 ? -15.010 -7.208 25.635 1.00 79.81 105 GLN A CA 1
ATOM 813 C C . GLN A 1 105 ? -15.428 -7.092 27.106 1.00 79.81 105 GLN A C 1
ATOM 815 O O . GLN A 1 105 ? -16.109 -7.981 27.614 1.00 79.81 105 GLN A O 1
ATOM 820 N N . ALA A 1 106 ? -15.083 -5.990 27.775 1.00 77.75 106 ALA A N 1
ATOM 821 C CA . ALA A 1 106 ? -15.521 -5.717 29.141 1.00 77.75 106 ALA A CA 1
ATOM 822 C C . ALA A 1 106 ? -17.049 -5.552 29.237 1.00 77.75 106 ALA A C 1
ATOM 824 O O . ALA A 1 106 ? -17.648 -6.026 30.198 1.00 77.75 106 ALA A O 1
ATOM 825 N N . GLU A 1 107 ? -17.686 -4.937 28.237 1.00 77.25 107 GLU A N 1
ATOM 826 C CA . GLU A 1 107 ? -19.147 -4.802 28.153 1.00 77.25 107 GLU A CA 1
ATOM 827 C C . GLU A 1 107 ? -19.847 -6.157 27.942 1.00 77.25 107 GLU A C 1
ATOM 829 O O . GLU A 1 107 ? -20.895 -6.414 28.533 1.00 77.25 107 GLU A O 1
ATOM 834 N N . MET A 1 108 ? -19.243 -7.062 27.164 1.00 74.75 108 MET A N 1
ATOM 835 C CA . MET A 1 108 ? -19.738 -8.435 27.006 1.00 74.75 108 MET A CA 1
ATOM 836 C C . MET A 1 108 ? -19.551 -9.286 28.275 1.00 74.75 108 MET A C 1
ATOM 838 O O . MET A 1 108 ? -20.427 -10.089 28.591 1.00 74.75 108 MET A O 1
ATOM 842 N N . LEU A 1 109 ? -18.432 -9.129 28.996 1.00 75.75 109 LEU A N 1
ATOM 843 C CA . LEU A 1 109 ? -18.096 -9.925 30.188 1.00 75.75 109 LEU A CA 1
ATOM 844 C C . LEU A 1 109 ? -18.838 -9.476 31.451 1.00 75.75 109 LEU A C 1
ATOM 846 O O . LEU A 1 109 ? -19.311 -10.315 32.213 1.00 75.75 109 LEU A O 1
ATOM 850 N N . ASN A 1 110 ? -18.950 -8.166 31.676 1.00 71.38 110 ASN A N 1
ATOM 851 C CA . ASN A 1 110 ? -19.642 -7.620 32.847 1.00 71.38 110 ASN A CA 1
ATOM 852 C C . ASN A 1 110 ? -21.167 -7.571 32.657 1.00 71.38 110 ASN A C 1
ATOM 854 O O . ASN A 1 110 ? -21.897 -7.236 33.591 1.00 71.38 110 ASN A O 1
ATOM 858 N N . GLY A 1 111 ? -21.642 -7.905 31.451 1.00 59.56 111 GLY A N 1
ATOM 859 C CA . GLY A 1 111 ? -22.996 -7.624 31.001 1.00 59.56 111 GLY A CA 1
ATOM 860 C C . GLY A 1 111 ? -23.220 -6.120 30.825 1.00 59.56 111 GLY A C 1
ATOM 861 O O . GLY A 1 111 ? -22.547 -5.280 31.426 1.00 59.56 111 GLY A O 1
ATOM 862 N N . THR A 1 112 ? -24.208 -5.752 30.009 1.00 56.56 112 THR A N 1
ATOM 863 C CA . THR A 1 112 ? -24.740 -4.384 30.013 1.00 56.56 112 THR A CA 1
ATOM 864 C C . THR A 1 112 ? -25.081 -4.014 31.453 1.00 56.56 112 THR A C 1
ATOM 866 O O . THR A 1 112 ? -25.895 -4.708 32.066 1.00 56.56 112 THR A O 1
ATOM 869 N N . ALA A 1 113 ? -24.460 -2.957 31.993 1.00 48.31 113 ALA A N 1
ATOM 870 C CA . ALA A 1 113 ? -24.759 -2.466 33.336 1.00 48.31 113 ALA A CA 1
ATOM 871 C C . ALA A 1 113 ? -26.283 -2.430 33.531 1.00 48.31 113 ALA A C 1
ATOM 873 O O . ALA A 1 113 ? -26.988 -1.937 32.649 1.00 48.31 113 ALA A O 1
ATOM 874 N N . MET A 1 114 ? -26.798 -2.983 34.637 1.00 41.88 114 MET A N 1
ATOM 875 C CA . MET A 1 114 ? -2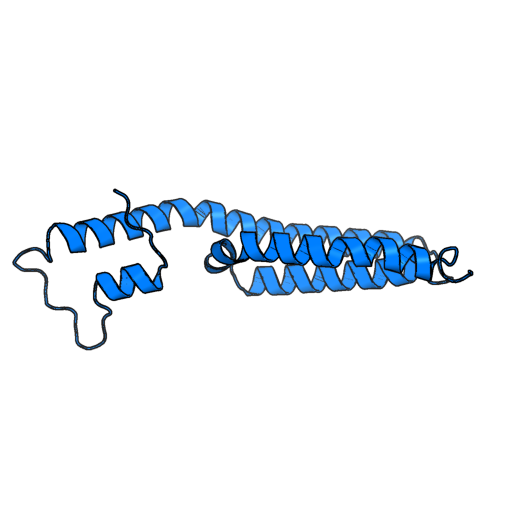8.221 -2.892 34.993 1.00 41.88 114 MET A CA 1
ATOM 876 C C . MET A 1 114 ? -28.641 -1.410 34.959 1.00 41.88 114 MET A C 1
ATOM 878 O O . MET A 1 114 ? -28.361 -0.669 35.895 1.00 41.88 114 MET A O 1
ATOM 882 N N . GLY A 1 115 ? -29.247 -0.958 33.857 1.00 45.12 115 GLY A N 1
ATOM 883 C CA . GLY A 1 115 ? -29.600 0.450 33.626 1.00 45.12 115 GLY A CA 1
ATOM 884 C C . GLY A 1 115 ? -29.119 1.051 32.300 1.00 45.12 115 GLY A C 1
ATOM 885 O O . GLY A 1 115 ? -29.606 2.118 31.926 1.00 45.12 115 GLY A O 1
ATOM 886 N N . SER A 1 116 ? -28.230 0.390 31.553 1.00 50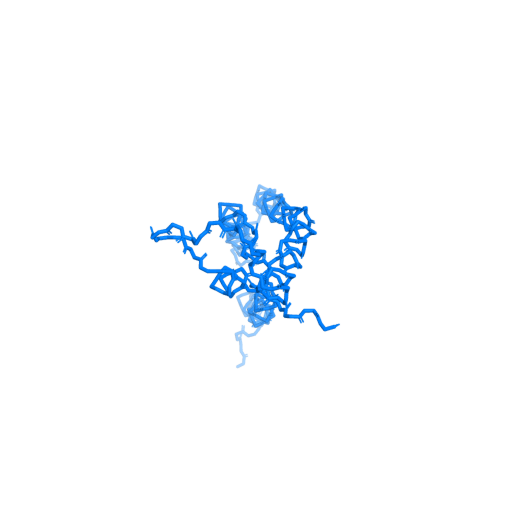.66 116 SER A N 1
ATOM 887 C CA . SER A 1 116 ? -27.893 0.826 30.194 1.00 50.66 116 SER A CA 1
ATOM 888 C C . SER A 1 116 ? -29.097 0.613 29.270 1.00 50.66 116 SER A C 1
ATOM 890 O O . SER A 1 116 ? -29.661 -0.486 29.251 1.00 50.66 116 SER A O 1
ATOM 892 N N . PRO A 1 117 ? -29.532 1.642 28.518 1.00 51.31 117 PRO A N 1
ATOM 893 C CA . PRO A 1 117 ? -30.677 1.516 27.630 1.00 51.31 117 PRO A CA 1
ATOM 894 C C . PRO A 1 117 ? -30.414 0.400 26.620 1.00 51.31 117 PRO A C 1
ATOM 896 O O . PRO A 1 117 ? -29.335 0.341 26.029 1.00 51.31 117 PRO A O 1
ATOM 899 N N . ALA A 1 118 ? -31.407 -0.472 26.420 1.00 56.81 118 ALA A N 1
ATOM 900 C CA . ALA A 1 118 ? -31.360 -1.472 25.362 1.00 56.81 118 ALA A CA 1
ATOM 901 C C . ALA A 1 118 ? -30.965 -0.788 24.038 1.00 56.81 118 ALA A C 1
ATOM 903 O O . ALA A 1 118 ? -31.465 0.315 23.766 1.00 56.81 118 ALA A O 1
ATOM 904 N N . PRO A 1 119 ? -30.071 -1.397 23.234 1.00 57.16 119 PRO A N 1
ATOM 905 C CA . PRO A 1 119 ? -29.614 -0.798 21.988 1.00 57.16 119 PRO A CA 1
ATOM 906 C C . PRO A 1 119 ? -30.831 -0.394 21.155 1.00 57.16 119 PRO A C 1
ATOM 908 O O . PRO A 1 119 ? -31.772 -1.176 20.975 1.00 57.16 119 PRO A O 1
ATOM 911 N N . LYS A 1 120 ? -30.860 0.864 20.698 1.00 58.47 120 LYS A N 1
ATOM 912 C CA . LYS A 1 120 ? -31.983 1.369 19.895 1.00 58.47 120 LYS A CA 1
ATOM 913 C C . LYS A 1 120 ? -32.124 0.471 18.665 1.00 58.47 120 LYS A C 1
ATOM 915 O O . LYS A 1 120 ? -31.112 0.084 18.090 1.00 58.47 120 LYS A O 1
ATOM 920 N N . LYS A 1 121 ? -33.357 0.154 18.243 1.00 48.75 121 LYS A N 1
ATOM 921 C CA . LYS A 1 121 ? -33.628 -0.631 17.019 1.00 48.75 121 LYS A CA 1
ATOM 922 C C . LYS A 1 121 ? -32.736 -0.129 15.868 1.00 48.75 121 LYS A C 1
ATOM 924 O O . LYS A 1 121 ? -32.900 1.008 15.435 1.00 48.75 121 LYS A O 1
ATOM 929 N N . GLY A 1 122 ? -31.794 -0.963 15.418 1.00 60.38 122 GLY A N 1
ATOM 930 C CA . GLY A 1 122 ? -30.806 -0.634 14.379 1.00 60.38 122 GLY A CA 1
ATOM 931 C C . GLY A 1 122 ? -29.371 -0.377 14.866 1.00 60.38 122 GLY A C 1
ATOM 932 O O . GLY A 1 122 ? -28.491 -0.183 14.033 1.00 60.38 122 GLY A O 1
ATOM 933 N N . GLN A 1 123 ? -29.104 -0.383 16.174 1.00 63.22 123 GLN A N 1
ATOM 934 C CA . GLN A 1 123 ? -27.742 -0.382 16.716 1.00 63.22 123 GLN A CA 1
ATOM 935 C C . GLN A 1 123 ? -27.229 -1.815 16.872 1.00 63.22 123 GLN A C 1
ATOM 937 O O . GLN A 1 123 ? -27.929 -2.664 17.421 1.00 63.22 123 GLN A O 1
ATOM 942 N N . ALA A 1 124 ? -26.009 -2.057 16.387 1.00 63.84 124 ALA A N 1
ATOM 943 C CA . ALA A 1 124 ? -25.324 -3.332 16.548 1.00 63.84 124 ALA A CA 1
ATOM 944 C C . ALA A 1 124 ? -25.143 -3.651 18.037 1.00 63.84 124 ALA A C 1
ATOM 946 O O . ALA A 1 124 ? -24.769 -2.781 18.831 1.00 63.84 124 ALA A O 1
ATOM 947 N N . THR A 1 125 ? -25.400 -4.899 18.407 1.00 73.62 125 THR A N 1
ATOM 948 C CA . THR A 1 125 ? -25.068 -5.420 19.738 1.00 73.62 125 THR A CA 1
ATOM 949 C C . THR A 1 125 ? -23.553 -5.379 19.969 1.00 73.62 125 THR A C 1
ATOM 951 O O . THR A 1 125 ? -22.770 -5.371 19.018 1.00 73.62 125 THR A O 1
ATOM 954 N N . ALA A 1 126 ? -23.106 -5.363 21.230 1.00 70.38 126 ALA A N 1
ATOM 955 C CA . ALA A 1 126 ? -21.674 -5.333 21.550 1.00 70.38 126 ALA A CA 1
ATOM 956 C C . ALA A 1 126 ? -20.902 -6.511 20.915 1.00 70.38 126 ALA A C 1
ATOM 958 O O . ALA A 1 126 ? -19.771 -6.331 20.468 1.00 70.38 126 ALA A O 1
ATOM 959 N N . SER A 1 127 ? -21.532 -7.685 20.787 1.00 71.38 127 SER A N 1
ATOM 960 C CA . SER A 1 127 ? -20.968 -8.857 20.103 1.00 71.38 127 SER A CA 1
ATOM 961 C C . SER A 1 127 ? -20.862 -8.679 18.585 1.00 71.38 127 SER A C 1
ATOM 963 O O . SER A 1 127 ? -19.830 -9.018 18.003 1.00 71.38 127 SER A O 1
ATOM 965 N N . GLU A 1 128 ? -21.880 -8.107 17.936 1.00 73.94 128 GLU A N 1
ATOM 966 C CA . GLU A 1 128 ? -21.842 -7.770 16.504 1.00 73.94 128 GLU A CA 1
ATOM 967 C C . GLU A 1 128 ? -20.787 -6.699 16.214 1.00 73.94 128 GLU A C 1
ATOM 969 O O . GLU A 1 128 ? -20.033 -6.819 15.249 1.00 73.94 128 GLU A O 1
ATOM 974 N N . ALA A 1 129 ? -20.677 -5.681 17.073 1.00 71.69 129 ALA A N 1
ATOM 975 C CA . ALA A 1 129 ? -19.633 -4.668 16.976 1.00 71.69 129 ALA A CA 1
ATOM 976 C C . ALA A 1 129 ? -18.238 -5.291 17.155 1.00 71.69 129 ALA A C 1
ATOM 978 O O . ALA A 1 129 ? -17.337 -5.013 16.368 1.00 71.69 129 ALA A O 1
ATOM 979 N N . PHE A 1 130 ? -18.060 -6.188 18.126 1.00 74.56 130 PHE A N 1
ATOM 980 C CA . PHE A 1 130 ? -16.795 -6.890 18.352 1.00 74.56 130 PHE A CA 1
ATOM 981 C C . PHE A 1 130 ? -16.367 -7.739 17.140 1.00 74.56 130 PHE A C 1
ATOM 983 O O . PHE A 1 130 ? -15.199 -7.701 16.739 1.00 74.56 130 PHE A O 1
ATOM 990 N N . GLN A 1 131 ? -17.310 -8.447 16.508 1.00 76.31 131 GLN A N 1
ATOM 991 C CA . GLN A 1 131 ? -17.051 -9.217 15.285 1.00 76.31 131 GLN A CA 1
ATOM 992 C C . GLN A 1 131 ? -16.782 -8.324 14.068 1.00 76.31 131 GLN A C 1
ATOM 994 O O . GLN A 1 131 ? -15.833 -8.582 13.328 1.00 76.31 131 GLN A O 1
ATOM 999 N N . ALA A 1 132 ? -17.560 -7.256 13.872 1.00 74.62 132 ALA A N 1
ATOM 1000 C CA . ALA A 1 132 ? -17.386 -6.332 12.749 1.00 74.62 132 ALA A CA 1
ATOM 1001 C C . ALA A 1 132 ? -16.036 -5.599 12.797 1.00 74.62 132 ALA A C 1
ATOM 1003 O O . ALA A 1 132 ? -15.417 -5.347 11.764 1.00 74.62 132 ALA A O 1
ATOM 1004 N N . LEU A 1 133 ? -15.548 -5.295 14.002 1.00 71.25 133 LEU A N 1
ATOM 1005 C CA . LEU A 1 133 ? -14.229 -4.700 14.216 1.00 71.25 133 LEU A CA 1
ATOM 1006 C C . LEU A 1 133 ? -13.100 -5.744 14.127 1.00 71.25 133 LEU A C 1
ATOM 1008 O O . LEU A 1 133 ? -11.928 -5.378 14.208 1.00 71.25 133 LEU A O 1
ATOM 1012 N N . GLY A 1 134 ? -13.414 -7.034 13.952 1.00 73.31 134 GLY A N 1
ATOM 1013 C CA . GLY A 1 134 ? -12.448 -8.134 13.886 1.00 73.31 134 GLY A CA 1
ATOM 1014 C C . GLY A 1 134 ? -11.567 -8.227 15.132 1.00 73.31 134 GLY A C 1
ATOM 1015 O O . GLY A 1 134 ? -10.372 -8.510 15.018 1.00 73.31 134 GLY A O 1
ATOM 1016 N N . CYS A 1 135 ? -12.127 -7.900 16.297 1.00 76.25 135 CYS A N 1
ATOM 1017 C CA . CYS A 1 135 ? -11.434 -8.004 17.572 1.00 76.25 135 CYS A CA 1
ATOM 1018 C C . CYS A 1 135 ? -11.197 -9.483 17.917 1.00 76.25 135 CYS A C 1
ATOM 1020 O O . CYS A 1 135 ? -12.025 -10.346 17.614 1.00 76.25 135 CYS A O 1
ATOM 1022 N N . ARG A 1 136 ? -10.069 -9.792 18.564 1.00 72.56 136 ARG A N 1
ATOM 1023 C CA . ARG A 1 136 ? -9.825 -11.113 19.161 1.00 72.56 136 ARG A CA 1
ATOM 1024 C C . ARG A 1 136 ? -10.022 -11.021 20.672 1.00 72.56 136 ARG A C 1
ATOM 1026 O O . ARG A 1 136 ? -9.620 -10.009 21.243 1.00 72.56 136 ARG A O 1
ATOM 1033 N N . PRO A 1 137 ? -10.625 -12.036 21.313 1.00 67.25 137 PRO A N 1
ATOM 1034 C CA . PRO A 1 137 ? -10.755 -12.052 22.763 1.00 67.25 137 PRO A CA 1
ATOM 1035 C C . PRO A 1 137 ? -9.360 -12.061 23.391 1.00 67.25 137 PRO A C 1
ATOM 1037 O O . PRO A 1 137 ? -8.541 -12.928 23.079 1.00 67.25 137 PRO A O 1
ATOM 1040 N N . GLN A 1 138 ? -9.087 -11.073 24.237 1.00 65.12 138 GLN A N 1
ATOM 1041 C CA . GLN A 1 138 ? -7.878 -11.021 25.050 1.00 65.12 138 GLN A CA 1
ATOM 1042 C C . GLN A 1 138 ? -8.160 -11.827 26.325 1.00 65.12 138 GLN A C 1
ATOM 1044 O O . GLN A 1 138 ? -8.999 -11.417 27.126 1.00 65.12 138 GLN A O 1
ATOM 1049 N N . LEU A 1 139 ? -7.570 -13.021 26.432 1.00 54.72 139 LEU A N 1
ATOM 1050 C CA . LEU A 1 139 ? -7.641 -13.885 27.619 1.00 54.72 139 LEU A CA 1
ATOM 1051 C C . LEU A 1 139 ? -6.661 -13.409 28.692 1.00 54.72 139 LEU A C 1
ATOM 1053 O O . LEU A 1 139 ? -5.516 -13.074 28.311 1.00 54.72 139 LEU A O 1
#

pLDDT: mean 75.4, std 10.89, range [41.88, 92.19]